Protein AF-A0A6V7XKB2-F1 (afdb_monomer)

Sec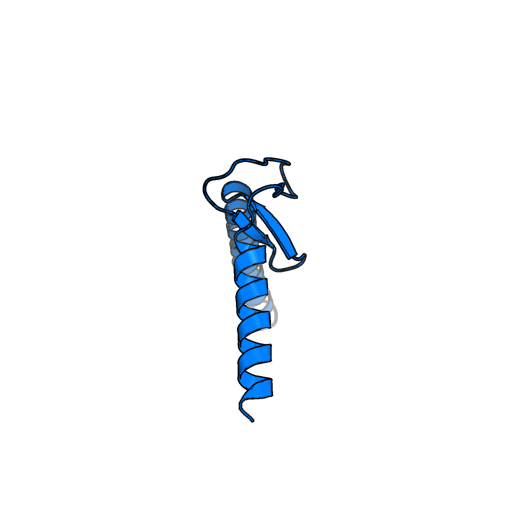ondary structure (DSSP, 8-state):
-HHHHHHHHHHHHHHHHHTT--TT---TTT--S--S-EEE-TTT--EEEHHHHHHHHHHHHHHHHHHHHHHHHHHHH--

Radius of gyration: 20.04 Å; Cα contacts (8 Å, |Δi|>4): 46; chains: 1; bounding box: 48×18×56 Å

Nearest PDB structures (foldseek):
  6lqf-assembly1_A  TM=7.676E-01  e=3.795E+00  Arabidopsis thaliana
  4w4u-assembly1_E  TM=4.110E-01  e=6.571E+00  Saccharomyces cerevisiae S288C

Organism: Meloidogyne enterolobii (NCBI:txid390850)

Solvent-accessible surface area (backbone atoms only — not comparable to full-atom values): 4689 Å² total; per-residue (Å²): 116,68,68,61,54,53,50,54,49,48,55,52,48,50,54,54,50,59,69,63,64,64,91,81,51,47,14,78,88,76,62,50,66,78,63,99,44,79,42,65,44,93,86,70,77,41,45,25,33,51,70,58,45,54,51,51,53,52,53,53,54,49,51,53,52,55,49,52,52,50,50,51,52,51,59,66,72,78,107

pLDDT: mean 80.15, std 10.96, range [55.97, 94.19]

Structure (mmCIF, N/CA/C/O backbone):
data_AF-A0A6V7XKB2-F1
#
_entry.id   AF-A0A6V7XKB2-F1
#
loop_
_atom_site.group_PDB
_atom_site.id
_atom_site.type_symbol
_atom_site.label_atom_id
_atom_site.label_alt_id
_atom_site.label_comp_id
_atom_site.label_asym_id
_atom_site.label_entity_id
_atom_site.label_seq_id
_atom_site.pdbx_PDB_ins_code
_atom_site.Cartn_x
_atom_site.Cartn_y
_atom_site.Cartn_z
_atom_site.occupancy
_atom_site.B_iso_or_equiv
_atom_site.auth_seq_id
_atom_site.auth_comp_id
_atom_site.auth_asym_id
_atom_site.auth_atom_id
_atom_site.pdbx_PDB_model_num
ATOM 1 N N . MET A 1 1 ? 39.495 6.346 -1.104 1.00 61.97 1 MET A N 1
ATOM 2 C CA . MET A 1 1 ? 38.254 6.853 -0.468 1.00 61.97 1 MET A CA 1
ATOM 3 C C . MET A 1 1 ? 37.259 7.495 -1.448 1.00 61.97 1 MET A C 1
ATOM 5 O O . MET A 1 1 ? 36.074 7.238 -1.298 1.00 61.97 1 MET A O 1
ATOM 9 N N . GLN A 1 2 ? 37.671 8.241 -2.487 1.00 68.75 2 GLN A N 1
ATOM 10 C CA . GLN A 1 2 ? 36.736 8.801 -3.495 1.00 68.75 2 GLN A CA 1
ATOM 11 C C . GLN A 1 2 ? 35.989 7.752 -4.343 1.00 68.75 2 GLN A C 1
ATOM 13 O O . GLN A 1 2 ? 34.808 7.928 -4.623 1.00 68.75 2 GLN A O 1
ATOM 18 N N . ILE A 1 3 ? 36.634 6.637 -4.705 1.00 69.06 3 ILE A N 1
ATOM 19 C CA . ILE A 1 3 ? 36.033 5.596 -5.564 1.00 69.06 3 ILE A CA 1
ATOM 20 C C . ILE A 1 3 ? 34.819 4.920 -4.888 1.00 69.06 3 ILE A C 1
ATOM 22 O O . ILE A 1 3 ? 33.786 4.717 -5.525 1.00 69.06 3 ILE A O 1
ATOM 26 N N . LEU A 1 4 ? 34.892 4.646 -3.578 1.00 73.50 4 LEU A N 1
ATOM 27 C CA . LEU A 1 4 ? 33.770 4.092 -2.801 1.00 73.50 4 LEU A CA 1
ATOM 28 C C . LEU A 1 4 ? 32.599 5.084 -2.678 1.00 73.50 4 LEU A C 1
ATOM 30 O O . LEU A 1 4 ? 31.439 4.697 -2.754 1.00 73.50 4 LEU A O 1
ATOM 34 N N . TYR A 1 5 ? 32.881 6.381 -2.543 1.00 73.19 5 TYR A N 1
ATOM 35 C CA . TYR A 1 5 ? 31.840 7.412 -2.500 1.00 73.19 5 TYR A CA 1
ATOM 36 C C . TYR A 1 5 ? 31.100 7.543 -3.838 1.00 73.19 5 TYR A C 1
ATOM 38 O O . TYR A 1 5 ? 29.875 7.657 -3.859 1.00 73.19 5 TYR A O 1
ATOM 46 N N . ILE A 1 6 ? 31.822 7.499 -4.960 1.00 69.69 6 ILE A N 1
ATOM 47 C CA . ILE A 1 6 ? 31.228 7.582 -6.303 1.00 69.69 6 ILE A CA 1
ATOM 48 C C . ILE A 1 6 ? 30.350 6.355 -6.577 1.00 69.69 6 ILE A C 1
ATOM 50 O O . ILE A 1 6 ? 29.211 6.511 -7.014 1.00 69.69 6 ILE A O 1
ATOM 54 N N . THR A 1 7 ? 30.835 5.153 -6.252 1.00 71.50 7 THR A N 1
ATOM 55 C CA . THR A 1 7 ? 30.076 3.900 -6.425 1.00 71.50 7 THR A CA 1
ATOM 56 C C . THR A 1 7 ? 28.816 3.865 -5.558 1.00 71.50 7 THR A C 1
ATOM 58 O O . THR A 1 7 ? 27.730 3.630 -6.080 1.00 71.50 7 THR A O 1
ATOM 61 N N . ILE A 1 8 ? 28.905 4.220 -4.271 1.00 74.06 8 ILE A N 1
ATOM 62 C CA . ILE A 1 8 ? 27.730 4.318 -3.384 1.00 74.06 8 ILE A CA 1
ATOM 63 C C . ILE A 1 8 ? 26.716 5.352 -3.898 1.00 74.06 8 ILE A C 1
ATOM 65 O O . ILE A 1 8 ? 25.506 5.121 -3.834 1.00 74.06 8 ILE A O 1
ATOM 69 N N . ASN A 1 9 ? 27.173 6.498 -4.411 1.00 78.12 9 ASN A N 1
ATOM 70 C CA . ASN A 1 9 ? 26.270 7.492 -4.993 1.00 78.12 9 ASN A CA 1
ATOM 71 C C . ASN A 1 9 ? 25.582 6.972 -6.256 1.00 78.12 9 ASN A C 1
ATOM 73 O O . ASN A 1 9 ? 24.377 7.173 -6.403 1.00 78.12 9 ASN A O 1
ATOM 77 N N . TYR A 1 10 ? 26.306 6.270 -7.130 1.00 79.38 10 TYR A N 1
ATOM 78 C CA . TYR A 1 10 ? 25.745 5.706 -8.355 1.00 79.38 10 TYR A CA 1
ATOM 79 C C . TYR A 1 10 ? 24.671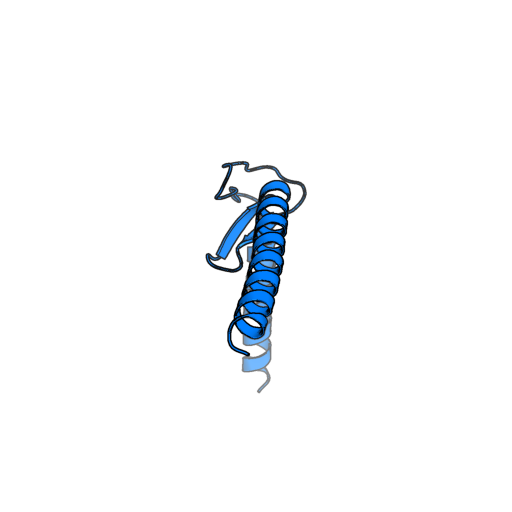 4.657 -8.050 1.00 79.38 10 TYR A C 1
ATOM 81 O O . TYR A 1 10 ? 23.561 4.762 -8.561 1.00 79.38 10 TYR A O 1
ATOM 89 N N . GLU A 1 11 ? 24.935 3.736 -7.120 1.00 75.69 11 GLU A N 1
ATOM 90 C CA . GLU A 1 11 ? 23.962 2.740 -6.645 1.00 75.69 11 GLU A CA 1
ATOM 91 C C . GLU A 1 11 ? 22.688 3.390 -6.088 1.00 75.69 11 GLU A C 1
ATOM 93 O O . GLU A 1 11 ? 21.560 3.003 -6.411 1.00 75.69 11 GLU A O 1
ATOM 98 N N . ARG A 1 12 ? 22.840 4.447 -5.278 1.00 76.25 12 ARG A N 1
ATOM 99 C CA . ARG A 1 12 ? 21.690 5.198 -4.754 1.00 76.25 12 ARG A CA 1
ATOM 100 C C . ARG A 1 12 ? 20.907 5.860 -5.882 1.00 76.25 12 ARG A C 1
ATOM 102 O O . ARG A 1 12 ? 19.680 5.770 -5.886 1.00 76.25 12 ARG A O 1
ATOM 109 N N . VAL A 1 13 ? 21.584 6.500 -6.834 1.00 77.31 13 VAL A N 1
ATOM 110 C CA . VAL A 1 13 ? 20.951 7.157 -7.986 1.00 77.31 13 VAL A CA 1
ATOM 111 C C . VAL A 1 13 ? 20.236 6.140 -8.874 1.00 77.31 13 VAL A C 1
ATOM 113 O O . VAL A 1 13 ? 19.077 6.365 -9.212 1.00 77.31 13 VAL A O 1
ATOM 116 N N . LEU A 1 14 ? 20.848 4.995 -9.175 1.00 75.31 14 LEU A N 1
ATOM 117 C CA . LEU A 1 14 ? 20.212 3.907 -9.918 1.00 75.31 14 LEU A CA 1
ATOM 118 C C . LEU A 1 14 ? 18.959 3.399 -9.202 1.00 75.31 14 LEU A C 1
ATOM 120 O O . LEU A 1 14 ? 17.905 3.273 -9.824 1.00 75.31 14 LEU A O 1
ATOM 124 N N . LYS A 1 15 ? 19.018 3.214 -7.878 1.00 71.25 15 LYS A N 1
ATOM 125 C CA . LYS A 1 15 ? 17.848 2.848 -7.069 1.00 71.25 15 LYS A CA 1
ATOM 126 C C . LYS A 1 15 ? 16.744 3.910 -7.141 1.00 71.25 15 LYS A C 1
ATOM 128 O O . LYS A 1 15 ? 15.566 3.563 -7.234 1.00 71.25 15 LYS A O 1
ATOM 133 N N . TYR A 1 16 ? 17.093 5.199 -7.148 1.00 65.88 16 TYR A N 1
ATOM 134 C CA . TYR A 1 16 ? 16.135 6.300 -7.330 1.00 65.88 16 TYR A CA 1
ATOM 135 C C . TYR A 1 16 ? 15.544 6.366 -8.746 1.00 65.88 16 TYR A C 1
ATOM 137 O O . TYR A 1 16 ? 14.353 6.652 -8.891 1.00 65.88 16 TYR A O 1
ATOM 145 N N . LEU A 1 17 ? 16.343 6.111 -9.783 1.00 63.41 17 LEU A N 1
ATOM 146 C CA . LEU A 1 17 ? 15.908 6.139 -11.181 1.00 63.41 17 LEU A CA 1
ATOM 147 C C . LEU A 1 17 ? 15.030 4.9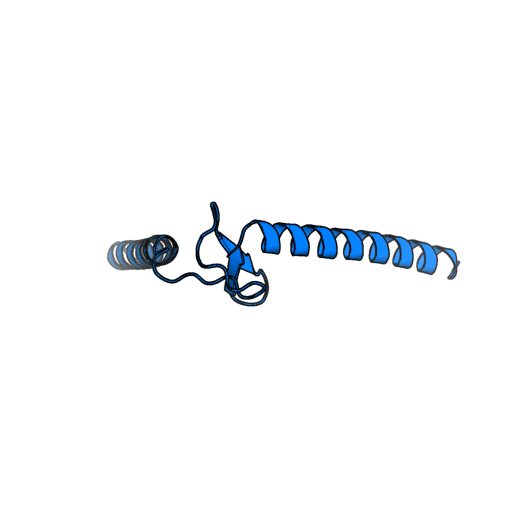32 -11.517 1.00 63.41 17 LEU A C 1
ATOM 149 O O . LEU A 1 17 ? 13.943 5.108 -12.065 1.00 63.41 17 LEU A O 1
ATOM 153 N N . HIS A 1 18 ? 15.414 3.732 -11.080 1.00 62.28 18 HIS A N 1
ATOM 154 C CA . HIS A 1 18 ? 14.570 2.542 -11.171 1.00 62.28 18 HIS A CA 1
ATOM 155 C C . HIS A 1 18 ? 13.236 2.756 -10.432 1.00 62.28 18 HIS A C 1
ATOM 157 O O . HIS A 1 18 ? 12.163 2.437 -10.940 1.00 62.28 18 HIS A O 1
ATOM 163 N N . ARG A 1 19 ? 13.267 3.451 -9.285 1.00 58.50 19 ARG A N 1
ATOM 164 C CA . ARG A 1 19 ? 12.072 3.869 -8.534 1.00 58.50 19 ARG A CA 1
ATOM 165 C C . ARG A 1 19 ? 11.209 4.923 -9.244 1.00 58.50 19 ARG A C 1
ATOM 167 O O . ARG A 1 19 ? 10.066 5.094 -8.831 1.00 58.50 19 ARG A O 1
ATOM 174 N N . ARG A 1 20 ? 11.676 5.612 -10.287 1.00 55.97 20 ARG A N 1
ATOM 175 C CA . ARG A 1 20 ? 10.841 6.516 -11.105 1.00 55.97 20 ARG A CA 1
ATOM 176 C C . ARG A 1 20 ? 10.350 5.897 -12.405 1.00 55.97 20 ARG A C 1
ATOM 178 O O . ARG A 1 20 ? 9.478 6.487 -13.034 1.00 55.97 20 ARG A O 1
ATOM 185 N N . ASN A 1 21 ? 10.831 4.711 -12.777 1.00 60.41 21 ASN A N 1
ATOM 186 C CA . ASN A 1 21 ? 10.271 4.002 -13.913 1.00 60.41 21 ASN A CA 1
ATOM 187 C C . ASN A 1 21 ? 8.851 3.524 -13.544 1.00 60.41 21 ASN A C 1
ATOM 189 O O . ASN A 1 21 ? 8.649 2.623 -12.726 1.00 60.41 21 ASN A O 1
ATOM 193 N N . THR A 1 22 ? 7.847 4.239 -14.045 1.00 60.09 22 THR A N 1
ATOM 194 C CA . THR A 1 22 ? 6.417 3.944 -13.882 1.00 60.09 22 THR A CA 1
ATOM 195 C C . THR A 1 22 ? 5.896 3.034 -14.988 1.00 60.09 22 THR A C 1
ATOM 197 O O . THR A 1 22 ? 4.721 2.678 -14.956 1.00 60.09 22 THR A O 1
ATOM 200 N N . GLN A 1 23 ? 6.743 2.644 -15.949 1.00 61.72 23 GLN A N 1
ATOM 201 C CA . GLN A 1 23 ? 6.293 2.056 -17.211 1.00 61.72 23 GLN A CA 1
ATOM 202 C C . GLN A 1 23 ? 5.627 0.677 -17.064 1.00 61.72 23 GLN A C 1
ATOM 204 O O . GLN A 1 23 ? 4.912 0.277 -17.973 1.00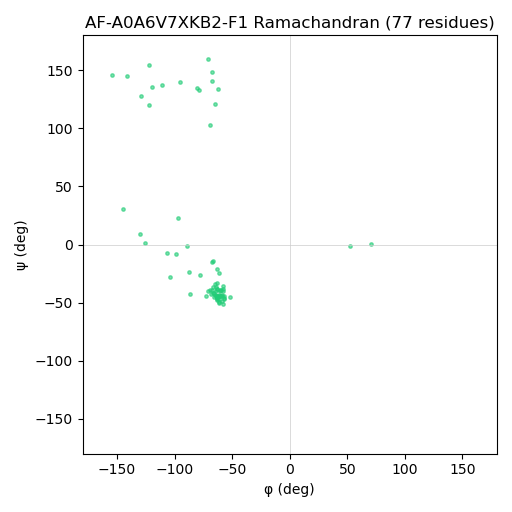 61.72 23 GLN A O 1
ATOM 209 N N . HIS A 1 24 ? 5.742 -0.007 -15.915 1.00 71.50 24 HIS A N 1
ATOM 210 C CA . HIS A 1 24 ? 5.140 -1.338 -15.714 1.00 71.50 24 HIS A CA 1
ATOM 211 C C . HIS A 1 24 ? 4.628 -1.611 -14.290 1.00 71.50 24 HIS A C 1
ATOM 213 O O . HIS A 1 24 ? 4.646 -2.750 -13.827 1.00 71.50 24 HIS A O 1
ATOM 219 N N . ARG A 1 25 ? 4.180 -0.591 -13.551 1.00 83.06 25 ARG A N 1
ATOM 220 C CA . ARG A 1 25 ? 3.643 -0.837 -12.203 1.00 83.06 25 ARG A CA 1
ATOM 221 C C . ARG A 1 25 ? 2.213 -1.331 -12.267 1.00 83.06 25 ARG A C 1
ATOM 223 O O . ARG A 1 25 ? 1.378 -0.750 -12.956 1.00 83.06 25 ARG A O 1
ATOM 230 N N . THR A 1 26 ? 1.937 -2.368 -11.489 1.00 91.25 26 THR A N 1
ATOM 231 C CA . THR A 1 26 ? 0.607 -2.953 -11.343 1.00 91.25 26 THR A CA 1
ATOM 232 C C . THR A 1 26 ? 0.303 -3.067 -9.862 1.00 91.25 26 THR A C 1
ATOM 234 O O . THR A 1 26 ? 1.108 -3.590 -9.098 1.00 91.25 26 THR A O 1
ATOM 237 N N . CYS A 1 27 ? -0.848 -2.550 -9.436 1.00 92.31 27 CYS A N 1
ATOM 238 C CA . CYS A 1 27 ? -1.247 -2.664 -8.041 1.00 92.31 27 CYS A CA 1
ATOM 239 C C . CYS A 1 27 ? -1.481 -4.136 -7.697 1.00 92.31 27 CYS A C 1
ATOM 241 O O . CYS A 1 27 ? -2.384 -4.745 -8.266 1.00 92.31 27 CYS A O 1
ATOM 243 N N . ILE A 1 28 ? -0.756 -4.679 -6.718 1.00 92.12 28 ILE A N 1
ATOM 244 C CA . ILE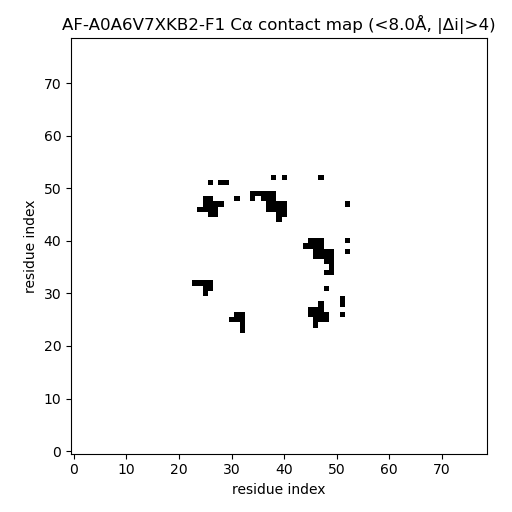 A 1 28 ? -0.893 -6.095 -6.338 1.00 92.12 28 ILE A CA 1
ATOM 245 C C . ILE A 1 28 ? -2.300 -6.452 -5.827 1.00 92.12 28 ILE A C 1
ATOM 247 O O . ILE A 1 28 ? -2.723 -7.597 -5.917 1.00 92.12 28 ILE A O 1
ATOM 251 N N . ILE A 1 29 ? -3.059 -5.475 -5.312 1.00 92.38 29 ILE A N 1
ATOM 252 C CA . ILE A 1 29 ? -4.409 -5.717 -4.773 1.00 92.38 29 ILE A CA 1
ATOM 253 C C . ILE A 1 29 ? -5.494 -5.643 -5.849 1.00 92.38 29 ILE A C 1
ATOM 255 O O . ILE A 1 29 ? -6.453 -6.404 -5.799 1.00 92.38 29 ILE A O 1
ATOM 259 N N . CYS A 1 30 ? -5.420 -4.664 -6.754 1.00 94.00 30 CYS A N 1
ATOM 260 C CA . CYS A 1 30 ? -6.525 -4.366 -7.674 1.00 94.00 30 CYS A CA 1
ATOM 261 C C . CYS A 1 30 ? -6.141 -4.365 -9.153 1.00 94.00 30 CYS A C 1
ATOM 263 O O . CYS A 1 30 ? -6.984 -4.046 -9.985 1.00 94.00 30 CYS A O 1
ATOM 265 N N . GLY A 1 31 ? -4.886 -4.658 -9.490 1.00 92.88 31 GLY A N 1
ATOM 266 C CA . GLY A 1 31 ? -4.424 -4.794 -10.870 1.00 92.88 31 GLY A CA 1
ATOM 267 C C . GLY A 1 31 ? -4.344 -3.494 -11.673 1.00 92.88 31 GLY A C 1
ATOM 268 O O . GLY A 1 31 ? -3.977 -3.532 -12.842 1.00 92.88 31 GLY A O 1
ATOM 269 N N . ILE A 1 32 ? -4.678 -2.332 -11.098 1.00 93.38 32 ILE A N 1
ATOM 270 C CA . ILE A 1 32 ? -4.631 -1.084 -11.869 1.00 93.38 32 ILE A CA 1
ATOM 271 C C . ILE A 1 32 ? -3.192 -0.731 -12.222 1.00 93.38 32 ILE A C 1
ATOM 273 O O . ILE A 1 32 ? -2.303 -0.858 -11.382 1.00 93.38 32 ILE A O 1
ATOM 277 N N . THR A 1 33 ? -2.999 -0.235 -13.439 1.00 90.56 33 THR A N 1
ATOM 278 C CA . THR A 1 33 ? -1.704 0.212 -13.975 1.00 90.56 33 THR A CA 1
ATOM 279 C C . THR A 1 33 ? -1.599 1.735 -14.074 1.00 90.56 33 THR A C 1
ATOM 281 O O . THR A 1 33 ? -0.532 2.285 -14.331 1.00 90.56 33 THR A O 1
ATOM 284 N N . LYS A 1 34 ? -2.707 2.447 -13.828 1.00 87.12 34 LYS A N 1
ATOM 285 C CA . LYS A 1 34 ? -2.789 3.911 -13.831 1.00 87.12 34 LYS A CA 1
ATOM 286 C C . LYS A 1 34 ? -3.285 4.400 -12.475 1.00 87.12 34 LYS A C 1
ATOM 288 O O . LYS A 1 34 ? -4.378 4.051 -12.037 1.00 87.12 34 LYS A O 1
ATOM 293 N N . THR A 1 35 ? -2.475 5.206 -11.799 1.00 86.44 35 THR A N 1
ATOM 294 C CA . THR A 1 35 ? -2.797 5.834 -10.510 1.00 86.44 35 THR A CA 1
ATOM 295 C C . THR A 1 35 ? -1.983 7.120 -10.371 1.00 86.44 35 THR A C 1
ATOM 297 O O . THR A 1 35 ? -0.843 7.142 -10.835 1.00 86.44 35 THR A O 1
ATOM 300 N N . PRO A 1 36 ? -2.513 8.176 -9.724 1.00 86.00 36 PRO A N 1
ATOM 301 C CA . PRO A 1 36 ? -1.765 9.415 -9.503 1.00 86.00 36 PRO A CA 1
ATOM 302 C C . PRO A 1 36 ? -0.465 9.191 -8.724 1.00 86.00 36 PRO A C 1
ATOM 304 O O . PRO A 1 36 ? 0.535 9.850 -8.972 1.00 86.00 36 PRO A O 1
ATOM 307 N N . HIS A 1 37 ? -0.490 8.247 -7.779 1.00 86.31 37 HIS A N 1
ATOM 308 C CA . HIS A 1 37 ? 0.643 7.927 -6.920 1.00 86.31 37 HIS A CA 1
ATOM 309 C C . HIS A 1 37 ? 0.742 6.420 -6.679 1.00 86.31 37 HIS A C 1
ATOM 311 O O . HIS A 1 37 ? -0.277 5.726 -6.549 1.00 86.31 37 HIS A O 1
ATOM 317 N N . TRP A 1 38 ? 1.986 5.952 -6.591 1.00 89.88 38 TRP A N 1
ATOM 318 C CA . TRP A 1 38 ? 2.371 4.585 -6.259 1.00 89.88 38 TRP A CA 1
ATOM 319 C C . TRP A 1 38 ? 3.034 4.550 -4.884 1.00 89.88 38 TRP A C 1
ATOM 321 O O . TRP A 1 38 ? 3.875 5.392 -4.566 1.00 89.88 38 TRP A O 1
ATOM 331 N N . TYR A 1 39 ? 2.669 3.556 -4.087 1.00 89.00 39 TYR A N 1
ATOM 332 C CA . TYR A 1 39 ? 3.213 3.297 -2.759 1.00 89.00 39 TYR A CA 1
ATOM 333 C C . TYR A 1 39 ? 3.797 1.890 -2.727 1.00 89.00 39 TYR A C 1
ATOM 335 O O . TYR A 1 39 ? 3.360 1.031 -3.484 1.00 89.00 39 TYR A O 1
ATOM 343 N N . ARG A 1 40 ? 4.759 1.642 -1.839 1.00 86.12 40 ARG A N 1
ATOM 344 C CA . ARG A 1 40 ? 5.228 0.280 -1.570 1.00 86.12 40 ARG A CA 1
ATOM 345 C C . ARG A 1 40 ? 4.506 -0.289 -0.365 1.00 86.12 40 ARG A C 1
ATOM 347 O O . ARG A 1 40 ? 4.312 0.418 0.628 1.00 86.12 40 ARG A O 1
ATOM 354 N N . ASP A 1 41 ? 4.144 -1.560 -0.450 1.00 81.19 41 ASP A N 1
ATOM 355 C CA . ASP A 1 41 ? 3.782 -2.313 0.740 1.00 81.19 41 ASP A CA 1
ATOM 356 C C . ASP A 1 41 ? 4.999 -2.394 1.674 1.00 81.19 41 ASP A C 1
ATOM 358 O O . ASP A 1 41 ? 6.116 -2.689 1.245 1.00 81.19 41 ASP A O 1
ATOM 362 N N . SER A 1 42 ? 4.776 -2.131 2.963 1.00 74.06 42 SER A N 1
ATOM 363 C CA . SER A 1 42 ? 5.810 -2.229 3.993 1.00 74.06 42 SER A CA 1
ATOM 364 C C . SER A 1 42 ? 6.338 -3.654 4.162 1.00 74.06 42 SER A C 1
ATOM 366 O O . SER A 1 42 ? 7.402 -3.822 4.743 1.00 74.06 42 SER A O 1
ATOM 368 N N . MET A 1 43 ? 5.574 -4.667 3.735 1.00 75.38 43 MET A N 1
ATOM 369 C CA . MET A 1 43 ? 5.907 -6.076 3.965 1.00 75.38 43 MET A CA 1
ATOM 370 C C . MET A 1 43 ? 6.452 -6.811 2.743 1.00 75.38 43 MET A C 1
ATOM 372 O O . MET A 1 43 ? 7.181 -7.779 2.917 1.00 75.38 43 MET A O 1
ATOM 376 N N . SER A 1 44 ? 6.086 -6.404 1.527 1.00 70.44 44 SER A N 1
ATOM 377 C CA . SER A 1 44 ? 6.255 -7.273 0.356 1.00 70.44 44 SER A CA 1
ATOM 378 C C . SER A 1 44 ? 6.957 -6.623 -0.837 1.00 70.44 44 SER A C 1
ATOM 380 O O . SER A 1 44 ? 6.953 -7.201 -1.915 1.00 70.44 44 SER A O 1
ATOM 382 N N . GLU A 1 45 ? 7.527 -5.420 -0.678 1.00 78.81 45 GLU A N 1
ATOM 383 C CA . GLU A 1 45 ? 8.110 -4.585 -1.755 1.00 78.81 45 GLU A CA 1
ATOM 384 C C . GLU A 1 45 ? 7.198 -4.318 -2.971 1.00 78.81 45 GLU A C 1
ATOM 386 O O . GLU A 1 45 ? 7.566 -3.549 -3.861 1.00 78.81 45 GLU A O 1
ATOM 391 N N . ASN A 1 46 ? 5.987 -4.871 -2.970 1.00 85.88 46 ASN A N 1
ATOM 392 C CA . ASN A 1 46 ? 5.010 -4.776 -4.032 1.00 85.88 46 ASN A CA 1
ATOM 393 C C . ASN A 1 46 ? 4.474 -3.354 -4.178 1.00 85.88 46 ASN A C 1
ATOM 395 O O . ASN A 1 46 ? 4.319 -2.609 -3.201 1.00 85.88 46 ASN A O 1
ATOM 399 N N . ASP A 1 47 ? 4.127 -3.008 -5.414 1.00 90.81 47 ASP A N 1
ATOM 400 C CA . ASP A 1 47 ? 3.507 -1.734 -5.731 1.00 90.81 47 ASP A CA 1
ATOM 401 C C . ASP A 1 47 ? 2.008 -1.746 -5.388 1.00 90.81 47 ASP A C 1
ATOM 403 O O . ASP A 1 47 ? 1.235 -2.646 -5.729 1.00 90.81 47 ASP A O 1
ATOM 407 N N . LEU A 1 48 ? 1.583 -0.681 -4.719 1.00 92.38 48 LEU A N 1
ATOM 408 C CA . LEU A 1 48 ? 0.212 -0.391 -4.343 1.00 92.38 48 LEU A CA 1
ATOM 409 C C . LEU A 1 48 ? -0.210 0.9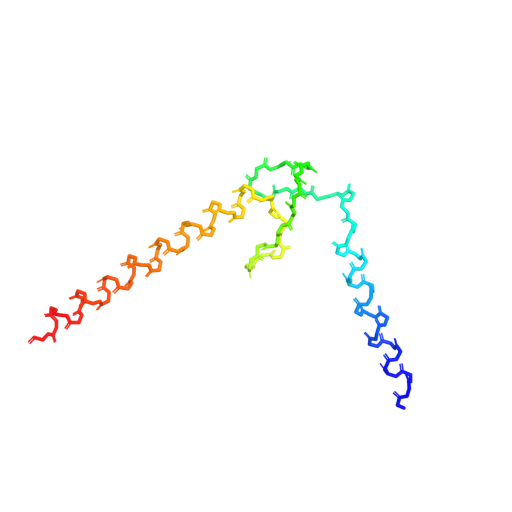26 -4.975 1.00 92.38 48 LEU A C 1
ATOM 411 O O . LEU A 1 48 ? 0.496 1.934 -4.897 1.00 92.38 48 LEU A O 1
ATOM 415 N N . CYS A 1 49 ? -1.411 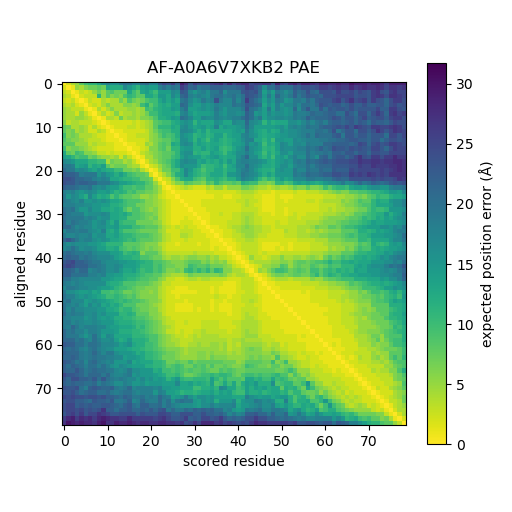0.957 -5.540 1.00 93.62 49 CYS A N 1
ATOM 416 C CA . CYS A 1 49 ? -2.007 2.230 -5.905 1.00 93.62 49 CYS A CA 1
ATOM 417 C C . CYS A 1 49 ? -2.423 3.023 -4.662 1.00 93.62 49 CYS A C 1
ATOM 419 O O . CYS A 1 49 ? -2.653 2.450 -3.591 1.00 93.62 49 CYS A O 1
ATOM 421 N N . TYR A 1 50 ? -2.589 4.340 -4.817 1.00 91.81 50 TYR A N 1
ATOM 422 C CA . TYR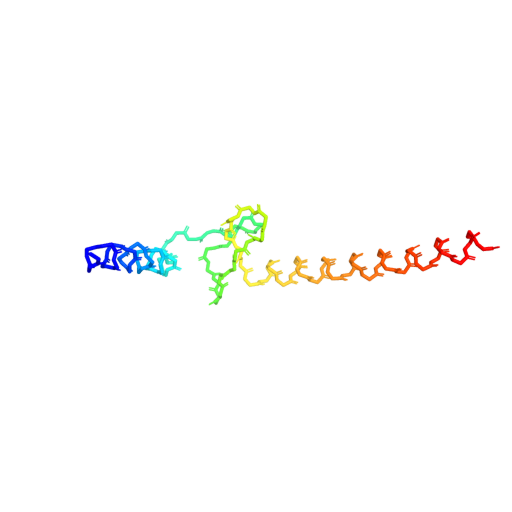 A 1 50 ? -2.947 5.230 -3.709 1.00 91.81 50 TYR A CA 1
ATOM 423 C C . TYR A 1 50 ? -4.182 4.734 -2.935 1.00 91.81 50 TYR A C 1
ATOM 425 O O . TYR A 1 50 ? -4.167 4.658 -1.708 1.00 91.81 50 TYR A O 1
ATOM 433 N N . LYS A 1 51 ? -5.234 4.311 -3.646 1.00 94.19 51 LYS A N 1
ATOM 434 C CA . LYS A 1 51 ? -6.495 3.862 -3.044 1.00 94.19 51 LYS A CA 1
ATOM 435 C C . LYS A 1 51 ? -6.292 2.620 -2.176 1.00 94.19 51 LYS A C 1
ATOM 437 O O . LYS A 1 51 ? -6.801 2.552 -1.058 1.00 94.19 51 LYS A O 1
ATOM 442 N N . CYS A 1 52 ? -5.530 1.655 -2.682 1.00 93.81 52 CYS A N 1
ATOM 443 C CA . CYS A 1 52 ? -5.223 0.413 -1.984 1.00 93.81 52 CYS A CA 1
ATOM 444 C C . CYS A 1 52 ? -4.321 0.645 -0.773 1.00 93.81 52 CYS A C 1
ATOM 446 O O . CYS A 1 52 ? -4.618 0.130 0.305 1.00 93.81 52 CYS A O 1
ATOM 448 N N . TYR A 1 53 ? -3.297 1.486 -0.919 1.00 93.44 53 TYR A N 1
ATOM 449 C CA . TYR A 1 53 ? -2.428 1.878 0.185 1.00 93.44 53 TYR A CA 1
ATOM 450 C C . TYR A 1 53 ? -3.218 2.529 1.329 1.00 93.44 53 TYR A C 1
ATOM 452 O O . TYR A 1 53 ? -3.151 2.072 2.469 1.00 93.44 53 TYR A O 1
ATOM 460 N N . PHE A 1 54 ? -4.046 3.538 1.038 1.00 93.00 54 PHE A N 1
ATOM 461 C CA . PHE A 1 54 ? -4.842 4.208 2.071 1.00 93.00 54 PHE A CA 1
ATOM 462 C C . PHE A 1 54 ? -5.885 3.287 2.711 1.00 93.00 54 PHE A C 1
ATOM 464 O O . PHE A 1 54 ? -6.149 3.405 3.911 1.00 93.00 54 PHE A O 1
ATOM 471 N N . LYS A 1 55 ? -6.461 2.349 1.947 1.00 93.00 55 LYS A N 1
ATOM 472 C CA . LYS A 1 55 ? -7.357 1.322 2.495 1.00 93.00 55 LYS A CA 1
ATOM 473 C C . LYS A 1 55 ? -6.620 0.453 3.517 1.00 93.00 55 LYS A C 1
ATOM 475 O O . LYS A 1 55 ? -7.094 0.322 4.642 1.00 93.00 55 LYS A O 1
ATOM 480 N N . GLN A 1 56 ? -5.448 -0.077 3.159 1.00 91.12 56 GLN A N 1
ATOM 481 C CA . GLN A 1 56 ? -4.628 -0.874 4.074 1.00 91.12 56 GLN A CA 1
ATOM 482 C C . GLN A 1 56 ? -4.182 -0.072 5.303 1.00 91.12 56 GLN A C 1
ATOM 484 O O . GLN A 1 56 ? -4.297 -0.562 6.426 1.00 91.12 56 GLN A O 1
ATOM 489 N N . TYR A 1 57 ? -3.729 1.169 5.111 1.00 89.06 57 TYR A N 1
ATOM 490 C CA . TYR A 1 57 ? -3.305 2.053 6.197 1.00 89.06 57 TYR A CA 1
ATOM 491 C C . TYR A 1 57 ? -4.422 2.265 7.229 1.00 89.06 57 TYR A C 1
ATOM 493 O O . TYR A 1 57 ? -4.198 2.124 8.433 1.00 89.06 57 TYR A O 1
ATOM 501 N N . ARG A 1 58 ? -5.651 2.540 6.770 1.00 91.00 58 ARG A N 1
ATOM 502 C CA . ARG A 1 58 ? -6.817 2.702 7.653 1.00 91.00 58 ARG A CA 1
ATOM 503 C C . ARG A 1 58 ? -7.141 1.417 8.413 1.00 91.00 58 ARG A C 1
ATOM 505 O O . ARG A 1 58 ? -7.359 1.482 9.621 1.00 91.00 58 ARG A O 1
ATOM 512 N N . THR A 1 59 ? -7.130 0.267 7.738 1.00 89.75 59 THR A N 1
ATOM 513 C CA . THR A 1 59 ? -7.377 -1.034 8.378 1.00 89.75 59 THR A CA 1
ATOM 514 C C . THR A 1 59 ? -6.332 -1.340 9.448 1.00 89.75 59 THR A C 1
ATOM 516 O O . THR A 1 59 ? -6.701 -1.673 10.572 1.00 89.75 59 THR A O 1
ATOM 519 N N . ARG A 1 60 ? -5.040 -1.154 9.148 1.00 87.81 60 ARG A N 1
ATOM 520 C CA . ARG A 1 60 ? -3.949 -1.372 10.110 1.00 87.81 60 ARG A CA 1
ATOM 521 C C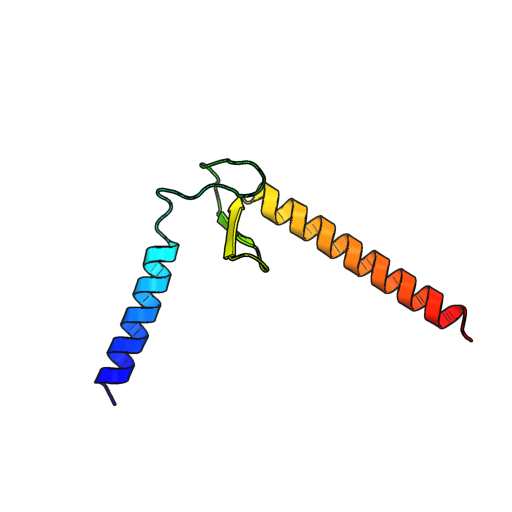 . ARG A 1 60 ? -4.082 -0.451 11.321 1.00 87.81 60 ARG A C 1
ATOM 523 O O . ARG A 1 60 ? -3.971 -0.901 12.455 1.00 87.81 60 ARG A O 1
ATOM 530 N N . ARG A 1 61 ? -4.382 0.833 11.100 1.00 88.81 61 ARG A N 1
ATOM 531 C CA . ARG A 1 61 ? -4.581 1.795 12.193 1.00 88.81 61 ARG A CA 1
ATOM 532 C C . ARG A 1 61 ? -5.772 1.423 13.081 1.00 88.81 61 ARG A C 1
ATOM 534 O O . ARG A 1 61 ? -5.683 1.592 14.291 1.00 88.81 61 ARG A O 1
ATOM 541 N N . LYS A 1 62 ? -6.865 0.914 12.501 1.00 90.19 62 LYS A N 1
ATOM 542 C CA . LYS A 1 62 ? -8.014 0.414 13.270 1.00 90.19 62 LYS A CA 1
ATOM 543 C C . LYS A 1 62 ? -7.616 -0.783 14.139 1.00 90.19 62 LYS A C 1
ATOM 545 O O . LYS A 1 62 ? -7.856 -0.750 15.336 1.00 90.19 62 LYS A O 1
ATOM 550 N N . GLN A 1 63 ? -6.914 -1.763 13.566 1.00 87.94 63 GLN A N 1
ATOM 551 C CA . GLN A 1 63 ? -6.423 -2.929 14.310 1.00 87.94 63 GLN A CA 1
ATOM 552 C C . GLN A 1 63 ? -5.518 -2.542 15.484 1.00 87.94 63 GLN A C 1
ATOM 554 O O . GLN A 1 63 ? -5.637 -3.124 16.554 1.00 87.94 63 GLN A O 1
ATOM 559 N N . LEU A 1 64 ? -4.638 -1.548 15.313 1.00 86.44 64 LEU A N 1
ATOM 560 C CA . LEU A 1 64 ? -3.783 -1.066 16.403 1.00 86.44 64 LEU A CA 1
ATOM 561 C C . LEU A 1 64 ? -4.601 -0.492 17.566 1.00 86.44 64 LEU A C 1
ATOM 563 O O . LEU A 1 64 ? -4.327 -0.839 18.709 1.00 86.44 64 LEU A O 1
ATOM 567 N N . LYS A 1 65 ? -5.635 0.310 17.281 1.00 86.25 65 LYS A N 1
ATOM 568 C CA . LYS A 1 65 ? -6.545 0.839 18.311 1.00 86.25 65 LYS A CA 1
ATOM 569 C C . LYS A 1 65 ? -7.343 -0.267 18.997 1.00 86.25 65 LYS A C 1
ATOM 571 O O . LYS A 1 65 ? -7.460 -0.277 20.216 1.00 86.25 65 LYS A O 1
ATOM 576 N N . ASP A 1 66 ? -7.860 -1.217 18.220 1.00 86.56 66 ASP A N 1
ATOM 577 C CA . ASP A 1 66 ? -8.613 -2.350 18.761 1.00 86.56 66 ASP A CA 1
ATOM 578 C C . ASP A 1 66 ? -7.716 -3.212 19.670 1.00 86.56 66 ASP A C 1
ATOM 580 O O . ASP A 1 66 ? -8.149 -3.686 20.720 1.00 86.56 66 ASP A O 1
ATOM 584 N N . ASN A 1 67 ? -6.445 -3.394 19.296 1.00 84.88 67 ASN A N 1
ATOM 585 C CA . ASN A 1 67 ? -5.459 -4.128 20.089 1.00 84.88 67 ASN A CA 1
ATOM 586 C C . ASN A 1 67 ? -5.042 -3.367 21.354 1.00 84.88 67 ASN A C 1
ATOM 588 O O . ASN A 1 67 ? -4.919 -3.978 22.412 1.00 84.88 67 ASN A O 1
ATOM 592 N N . GLU A 1 68 ? -4.865 -2.049 21.269 1.00 86.00 68 GLU A N 1
ATOM 593 C CA . GLU A 1 68 ? -4.611 -1.184 22.425 1.00 86.00 68 GLU A CA 1
ATOM 594 C C . GLU A 1 68 ? -5.760 -1.274 23.435 1.00 86.00 68 GLU A C 1
ATOM 596 O O . GLU A 1 68 ? -5.531 -1.569 24.609 1.00 86.00 68 GLU A O 1
ATOM 601 N N . GLN A 1 69 ? -7.003 -1.158 22.962 1.00 81.56 69 GLN A N 1
ATOM 602 C CA . GLN A 1 69 ? -8.187 -1.294 23.803 1.00 81.56 69 GLN A CA 1
ATOM 603 C C . GLN A 1 69 ? -8.256 -2.678 24.465 1.00 81.56 69 GLN A C 1
ATOM 605 O O . GLN A 1 69 ? -8.493 -2.778 25.668 1.00 81.56 69 GLN A O 1
ATOM 610 N N . LYS A 1 70 ? -7.995 -3.758 23.715 1.00 76.38 70 LYS A N 1
ATOM 611 C CA . LYS A 1 70 ? -7.924 -5.124 24.269 1.00 76.38 70 LYS A CA 1
ATOM 612 C C . LYS A 1 70 ? -6.842 -5.264 25.339 1.00 76.38 70 LYS A C 1
ATOM 614 O O . LYS A 1 70 ? -7.065 -5.960 26.326 1.00 76.38 70 LYS A O 1
ATOM 619 N N . ASN A 1 71 ? -5.687 -4.628 25.159 1.00 76.62 71 ASN A N 1
ATOM 620 C CA . ASN A 1 71 ? -4.600 -4.666 26.136 1.00 76.62 71 ASN A CA 1
ATOM 621 C C . ASN A 1 71 ? -4.972 -3.926 27.427 1.00 76.62 71 ASN A C 1
ATOM 623 O O . ASN A 1 71 ? -4.686 -4.430 28.511 1.00 76.62 71 ASN A O 1
ATOM 627 N N . ILE A 1 72 ? -5.665 -2.788 27.321 1.00 79.06 72 ILE A N 1
ATOM 628 C CA . ILE A 1 72 ? -6.220 -2.067 28.475 1.00 79.06 72 ILE A CA 1
ATOM 629 C C . ILE A 1 72 ? -7.236 -2.947 29.211 1.00 79.06 72 ILE A C 1
ATOM 631 O O . ILE A 1 72 ? -7.110 -3.134 30.417 1.00 79.06 72 ILE A O 1
ATOM 635 N N . PHE A 1 73 ? -8.191 -3.550 28.494 1.00 75.94 73 PHE A N 1
ATOM 636 C CA . PHE A 1 73 ? -9.174 -4.457 29.097 1.00 75.94 73 PHE A CA 1
ATOM 637 C C . PHE A 1 73 ? -8.516 -5.644 29.800 1.00 75.94 73 PHE A C 1
ATOM 639 O O . PHE A 1 73 ? -8.873 -5.948 30.932 1.00 75.94 73 PHE A O 1
ATOM 646 N N . LYS A 1 74 ? -7.516 -6.284 29.179 1.00 76.38 74 LYS A N 1
ATOM 647 C CA . LYS A 1 74 ? -6.742 -7.343 29.839 1.00 76.38 74 LYS A CA 1
ATOM 648 C C . LYS A 1 74 ? -6.097 -6.831 31.128 1.00 76.38 74 LYS A C 1
ATOM 650 O O . LYS A 1 74 ? -6.222 -7.476 32.157 1.00 76.38 74 LYS A O 1
ATOM 655 N N . LYS A 1 75 ? -5.461 -5.659 31.103 1.00 74.12 75 LYS A N 1
ATOM 656 C CA . LYS A 1 75 ? -4.816 -5.087 32.292 1.00 74.12 75 LYS A CA 1
ATOM 657 C C . LYS A 1 75 ? -5.807 -4.773 33.421 1.00 74.12 75 LYS A C 1
ATOM 659 O O . LYS A 1 75 ? -5.434 -4.907 34.573 1.00 74.12 75 LYS A O 1
ATOM 664 N N . LEU A 1 76 ? -7.039 -4.378 33.097 1.00 69.12 76 LEU A N 1
ATOM 665 C CA . LEU A 1 76 ? -8.089 -4.080 34.080 1.00 69.12 76 LEU A CA 1
ATOM 666 C C . LEU A 1 76 ? -8.760 -5.329 34.669 1.00 69.12 76 LEU A C 1
ATOM 668 O O . LEU A 1 76 ? -9.291 -5.252 35.764 1.00 69.12 76 LEU A O 1
ATOM 672 N N . ILE A 1 77 ? -8.766 -6.450 33.943 1.00 69.81 77 ILE A N 1
ATOM 673 C CA . ILE A 1 77 ? -9.391 -7.713 34.380 1.00 69.81 77 ILE A CA 1
ATOM 674 C C . ILE A 1 77 ? -8.423 -8.575 35.213 1.00 69.81 77 ILE A C 1
ATOM 676 O O . ILE A 1 77 ? -8.864 -9.418 35.985 1.00 69.81 77 ILE A O 1
ATOM 680 N N . PHE A 1 78 ? -7.110 -8.381 35.053 1.00 61.38 78 PHE A N 1
ATOM 681 C CA . PHE A 1 78 ? -6.063 -9.076 35.817 1.00 61.38 78 PHE A CA 1
ATOM 682 C C . PHE A 1 78 ? -5.530 -8.257 37.020 1.00 61.38 78 PHE A C 1
ATOM 684 O O . PHE A 1 78 ? -4.411 -8.500 37.471 1.00 61.38 78 PHE A O 1
ATOM 691 N N . ILE A 1 79 ? -6.316 -7.295 37.524 1.00 55.97 79 ILE A N 1
ATOM 692 C CA . ILE A 1 79 ? -6.165 -6.632 38.837 1.00 55.97 79 ILE A CA 1
ATOM 693 C C . ILE A 1 79 ? -7.360 -7.059 39.686 1.00 55.97 79 ILE A C 1
ATOM 695 O O . ILE A 1 79 ? -7.142 -7.378 40.873 1.00 55.97 79 ILE A O 1
#

Foldseek 3Di:
DVVVVVVVVVVVVVVVVVVPPLPDAAAPPPRDSDAPDWDADPPDRHIHHPVRVVVVVVVVVVVVVVVVVVVVVVVVVVD

InterPro domains:
  IPR000679 Zinc finger, GATA-type [SM00401] (21-70)
  IPR013088 Zinc finger, NHR/GATA-type [G3DSA:3.30.50.10] (18-76)

Sequence (79 aa):
MQILYITINYERVLKYLHRRNTQHRTCIICGITKTPHWYRDSMSENDLCYKCYFKQYRTRRKQLKDNEQKNIFKKLIFI

Mean predicted aligned error: 10.99 Å